Protein AF-A0A060C168-F1 (afdb_monomer_lite)

Foldseek 3Di:
DFPDDPDPDDDPDFDQDPVRDGDFDWDWDDKDKFFWDDDPPPDDDDGDPDSNQKMKMWTWIDRPVQQKIKTWIWIDGPPDPDIDIDIDIDHRDDDD

Radius of gyration: 15.67 Å; chains: 1; bounding box: 31×39×42 Å

Secondary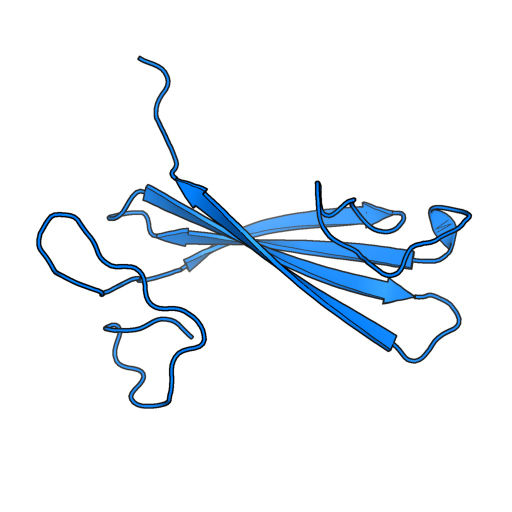 structure (DSSP, 8-state):
-BSSSS--SPPSB----TTS------EEEEEEEEES----TTS-----SSGGGEEEEEEEEEETTTTEEEEEEEEEETTSS-EEEEEEEEE-PPP-

Organism: NCBI:txid165192

pLDDT: mean 94.66, std 9.01, range [40.75, 98.88]

InterPro domains:
  IPR031704 Glycosyl hydrolase family 36, N-terminal [PF16875] (2-90)
  IPR038417 Alpha-galactosidase, N-terminal domain superfamily [G3DSA:2.70.98.60] (1-95)

Sequence (96 aa):
SSNGVGDYRVPAMIIRHQDGSCADAFCFKNYKIEDGKPKLEGLPQAFVEDSSEAQTLTVILEDKINKIEVDLLYTIYRNRAVIARSVQVKTITRAV

Structure (mmCIF, N/CA/C/O backbone):
data_AF-A0A060C168-F1
#
_entry.id   AF-A0A060C168-F1
#
loop_
_atom_site.group_PDB
_atom_site.id
_atom_site.type_symbol
_atom_site.label_atom_id
_atom_site.label_alt_id
_atom_site.label_comp_id
_atom_site.label_asym_id
_atom_site.label_entity_id
_atom_site.label_seq_id
_atom_site.pdbx_PDB_ins_code
_atom_site.Cartn_x
_atom_site.Cartn_y
_atom_site.Cartn_z
_atom_site.occupancy
_atom_site.B_iso_or_equiv
_atom_site.auth_seq_id
_atom_site.auth_comp_id
_atom_site.auth_asym_id
_atom_site.auth_atom_id
_atom_site.pdbx_PDB_model_num
ATOM 1 N N . SER A 1 1 ? 4.297 -7.643 -5.385 1.00 92.38 1 SER A N 1
ATOM 2 C CA . SER A 1 1 ? 5.333 -7.729 -6.428 1.00 92.38 1 SER A CA 1
ATOM 3 C C . SER A 1 1 ? 4.912 -6.868 -7.604 1.00 92.38 1 SER A C 1
ATOM 5 O O . SER A 1 1 ? 3.714 -6.684 -7.811 1.00 92.38 1 SER A O 1
ATOM 7 N N . SER A 1 2 ? 5.883 -6.338 -8.335 1.00 93.62 2 SER A N 1
ATOM 8 C CA . SER A 1 2 ? 5.720 -5.639 -9.614 1.00 93.62 2 SER A CA 1
ATOM 9 C C . SER A 1 2 ? 6.350 -6.462 -10.739 1.00 93.62 2 SER A C 1
ATOM 11 O O . SER A 1 2 ? 7.057 -7.439 -10.480 1.00 93.62 2 SER A O 1
ATOM 13 N N . ASN A 1 3 ? 6.059 -6.098 -11.985 1.00 93.12 3 ASN A N 1
ATOM 14 C CA .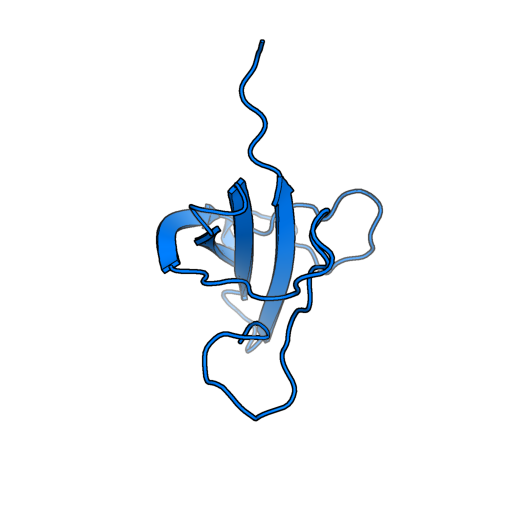 ASN A 1 3 ? 6.583 -6.780 -13.162 1.00 93.12 3 ASN A CA 1
ATOM 15 C C . ASN A 1 3 ? 8.014 -6.329 -13.523 1.00 93.12 3 ASN A C 1
ATOM 17 O O . ASN A 1 3 ? 8.434 -5.223 -13.190 1.00 93.12 3 ASN A O 1
ATOM 21 N N . GLY A 1 4 ? 8.757 -7.187 -14.232 1.00 88.75 4 GLY A N 1
ATOM 22 C CA . GLY A 1 4 ? 10.012 -6.804 -14.895 1.00 88.75 4 GLY A CA 1
ATOM 23 C C . GLY A 1 4 ? 11.253 -6.668 -14.003 1.00 88.75 4 GLY A C 1
ATOM 24 O O . GLY A 1 4 ? 12.257 -6.143 -14.468 1.00 88.75 4 GLY A O 1
ATOM 25 N N . VAL A 1 5 ? 11.215 -7.151 -12.753 1.00 88.38 5 VAL A N 1
ATOM 26 C CA . VAL A 1 5 ? 12.316 -7.000 -11.770 1.00 88.38 5 VAL A CA 1
ATOM 27 C C . VAL A 1 5 ? 12.849 -8.320 -11.196 1.00 88.38 5 VAL A C 1
ATOM 29 O O . VAL A 1 5 ? 13.394 -8.360 -10.097 1.00 88.38 5 VAL A O 1
ATOM 32 N N . GLY A 1 6 ? 12.696 -9.422 -11.936 1.00 92.12 6 GLY A N 1
ATOM 33 C CA . GLY A 1 6 ? 13.257 -10.732 -11.566 1.00 92.12 6 GLY A CA 1
ATOM 34 C C . GLY A 1 6 ? 12.349 -11.626 -10.711 1.00 92.12 6 GLY A C 1
ATOM 35 O O . GLY A 1 6 ? 12.753 -12.730 -10.356 1.00 92.12 6 GLY A O 1
ATOM 36 N N . ASP A 1 7 ? 11.118 -11.197 -10.416 1.00 94.50 7 ASP A N 1
ATOM 37 C CA . ASP A 1 7 ? 10.060 -12.074 -9.896 1.00 94.50 7 ASP A CA 1
ATOM 38 C C . ASP A 1 7 ? 9.242 -12.649 -11.065 1.00 94.50 7 ASP A C 1
ATOM 40 O O . ASP A 1 7 ? 8.624 -11.898 -11.816 1.00 94.50 7 ASP A O 1
ATOM 44 N N . TYR A 1 8 ? 9.246 -13.977 -11.225 1.00 94.12 8 TYR A N 1
ATOM 45 C CA . TYR A 1 8 ? 8.583 -14.686 -12.334 1.00 94.12 8 TYR A CA 1
ATOM 46 C C . TYR A 1 8 ? 7.146 -15.142 -12.021 1.00 94.12 8 TYR A C 1
ATOM 48 O O . TYR A 1 8 ? 6.511 -15.807 -12.840 1.00 94.12 8 TYR A O 1
ATOM 56 N N . ARG A 1 9 ? 6.619 -14.832 -10.830 1.00 95.81 9 ARG A N 1
ATOM 57 C CA . ARG A 1 9 ? 5.220 -15.125 -10.466 1.00 95.81 9 ARG A CA 1
ATOM 58 C C . ARG A 1 9 ? 4.272 -14.080 -11.064 1.00 95.81 9 ARG A C 1
ATOM 60 O O . ARG A 1 9 ? 4.706 -13.050 -11.567 1.00 95.81 9 ARG A O 1
ATOM 67 N N . VAL A 1 10 ? 2.960 -14.313 -10.957 1.00 96.31 10 VAL A N 1
ATOM 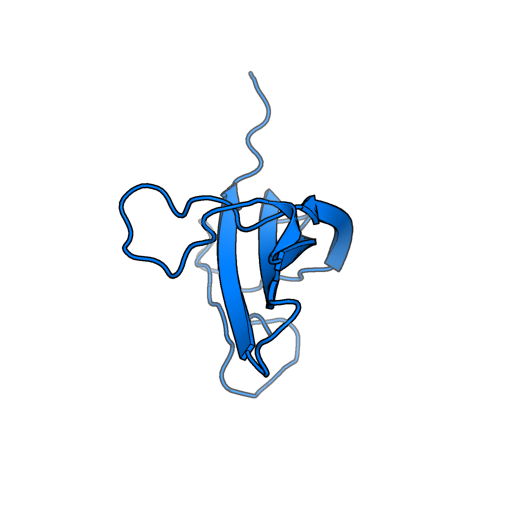68 C CA . VAL A 1 10 ? 1.945 -13.318 -11.347 1.00 96.31 10 VAL A CA 1
ATOM 69 C C . VAL A 1 10 ? 2.130 -12.043 -10.503 1.00 96.31 10 VAL A C 1
ATOM 71 O O . VAL A 1 10 ? 2.049 -12.123 -9.271 1.00 96.31 10 VAL A O 1
ATOM 74 N N . PRO A 1 11 ? 2.399 -10.876 -11.118 1.00 96.19 11 PRO A N 1
ATOM 75 C CA . PRO A 1 11 ? 2.641 -9.647 -10.376 1.00 96.19 11 PRO A CA 1
ATOM 76 C C . PRO A 1 11 ? 1.330 -9.068 -9.834 1.00 96.19 11 PRO A C 1
ATOM 78 O O . PRO A 1 11 ? 0.268 -9.214 -10.435 1.00 96.19 11 PRO A O 1
ATOM 81 N N . ALA A 1 12 ? 1.409 -8.354 -8.710 1.00 95.94 12 ALA A N 1
ATOM 82 C CA . ALA A 1 12 ? 0.258 -7.635 -8.160 1.00 95.94 12 ALA A CA 1
ATOM 83 C C . ALA A 1 12 ? -0.045 -6.333 -8.924 1.00 95.94 12 ALA A C 1
ATOM 85 O O . ALA A 1 12 ? -1.138 -5.790 -8.802 1.00 95.94 12 ALA A O 1
ATOM 86 N N . MET A 1 13 ? 0.931 -5.815 -9.675 1.00 95.06 13 MET A N 1
ATOM 87 C CA . MET A 1 13 ? 0.838 -4.560 -10.416 1.00 95.06 13 MET A CA 1
ATOM 88 C C . MET A 1 13 ? 1.721 -4.600 -11.663 1.00 95.06 13 MET A C 1
ATOM 90 O O . MET A 1 13 ? 2.839 -5.120 -11.623 1.00 95.06 13 MET A O 1
ATOM 94 N N . ILE A 1 14 ? 1.208 -4.029 -12.751 1.00 96.19 14 ILE A N 1
ATOM 95 C CA . ILE A 1 14 ? 1.907 -3.843 -14.023 1.00 96.19 14 ILE A CA 1
ATOM 96 C C . ILE A 1 14 ? 1.631 -2.411 -14.475 1.00 96.19 14 ILE A C 1
ATOM 98 O O . ILE A 1 14 ? 0.469 -2.058 -14.682 1.00 96.19 14 ILE A O 1
ATOM 102 N N . ILE A 1 15 ? 2.673 -1.599 -14.629 1.00 95.19 15 ILE A N 1
ATOM 103 C CA . ILE A 1 15 ? 2.570 -0.246 -15.179 1.00 95.19 15 ILE A CA 1
ATOM 104 C C . ILE A 1 15 ? 3.250 -0.249 -16.544 1.00 95.19 15 ILE A C 1
ATOM 106 O O . ILE A 1 15 ? 4.279 -0.893 -16.724 1.00 95.19 15 ILE A O 1
ATOM 110 N N . ARG A 1 16 ? 2.647 0.414 -17.534 1.00 95.31 16 ARG A N 1
ATOM 111 C CA . ARG A 1 16 ? 3.245 0.584 -18.862 1.00 95.31 16 ARG A CA 1
ATOM 112 C C . ARG A 1 16 ? 3.799 1.994 -18.987 1.00 95.31 16 ARG A C 1
ATOM 114 O O . ARG A 1 16 ? 3.039 2.956 -18.901 1.00 95.31 16 ARG A O 1
ATOM 121 N N . HIS A 1 17 ? 5.098 2.085 -19.239 1.00 93.00 17 HIS A N 1
ATOM 122 C CA . HIS A 1 17 ? 5.815 3.344 -19.416 1.00 93.00 17 HIS A CA 1
ATOM 123 C C . HIS A 1 17 ? 5.758 3.826 -20.866 1.00 93.00 17 HIS A C 1
ATOM 125 O O . HIS A 1 17 ? 5.364 3.090 -21.775 1.00 93.00 17 HIS A O 1
ATOM 131 N N . GLN A 1 18 ? 6.152 5.082 -21.090 1.00 92.00 18 GLN A N 1
ATOM 132 C CA . GLN A 1 18 ? 6.131 5.704 -22.421 1.00 92.00 18 GLN A CA 1
ATOM 133 C C . GLN A 1 18 ? 7.061 5.012 -23.425 1.00 92.00 18 GLN A C 1
ATOM 135 O O . GLN A 1 18 ? 6.746 4.959 -24.610 1.00 92.00 18 GLN A O 1
ATOM 140 N N . ASP A 1 19 ? 8.175 4.448 -22.958 1.00 92.69 19 ASP A N 1
ATOM 141 C CA . ASP A 1 19 ? 9.112 3.670 -23.776 1.00 92.69 19 ASP A CA 1
ATOM 142 C C . ASP A 1 19 ? 8.613 2.242 -24.083 1.00 92.69 19 ASP A C 1
ATOM 144 O O . ASP A 1 19 ? 9.302 1.456 -24.731 1.00 92.69 19 ASP A O 1
ATOM 148 N N . GLY A 1 20 ? 7.405 1.895 -23.624 1.00 94.50 20 GLY A N 1
ATOM 149 C CA . GLY A 1 20 ? 6.782 0.588 -23.799 1.00 94.50 20 GLY A CA 1
ATOM 150 C C . GLY A 1 20 ? 7.207 -0.459 -22.770 1.00 94.50 20 GLY A C 1
ATOM 151 O O . GLY A 1 20 ? 6.592 -1.532 -22.732 1.00 94.50 20 GLY A O 1
ATOM 152 N N . SER A 1 21 ? 8.196 -0.161 -21.922 1.00 94.00 21 SER A N 1
ATOM 153 C CA . SER A 1 21 ? 8.631 -1.050 -20.849 1.00 94.00 21 SER A CA 1
ATOM 154 C C . SER A 1 21 ? 7.569 -1.166 -19.748 1.00 94.00 21 SER A C 1
ATOM 156 O O . SER A 1 21 ? 6.627 -0.372 -19.651 1.00 94.00 21 SER A O 1
ATOM 158 N N . CYS A 1 22 ? 7.685 -2.215 -18.932 1.00 95.12 22 CYS A N 1
ATOM 159 C CA . CYS A 1 22 ? 6.803 -2.459 -17.786 1.00 95.12 22 CYS A CA 1
ATOM 160 C C . CYS A 1 22 ? 7.593 -2.917 -16.555 1.00 95.12 22 CYS A C 1
ATOM 162 O O . CYS A 1 22 ? 7.141 -3.801 -15.822 1.00 95.12 22 CYS A O 1
ATOM 164 N N . ALA A 1 23 ? 8.823 -2.418 -16.421 1.00 94.50 23 ALA A N 1
ATOM 165 C CA . ALA A 1 23 ? 9.692 -2.717 -15.297 1.00 94.50 23 ALA A CA 1
ATOM 166 C C . ALA A 1 23 ? 9.510 -1.638 -14.230 1.00 94.50 23 ALA A C 1
ATOM 168 O O . ALA A 1 23 ? 9.784 -0.468 -14.494 1.00 94.50 23 ALA A O 1
ATOM 169 N N . ASP A 1 24 ? 9.069 -2.047 -13.040 1.00 92.75 24 ASP A N 1
ATOM 170 C CA . ASP A 1 24 ? 8.922 -1.151 -11.893 1.00 92.75 24 ASP A CA 1
ATOM 171 C C . ASP A 1 24 ? 9.669 -1.707 -10.682 1.00 92.75 24 ASP A C 1
ATOM 173 O O . ASP A 1 24 ? 9.305 -2.753 -10.134 1.00 92.75 24 ASP A O 1
ATOM 177 N N . ALA A 1 25 ? 10.706 -1.002 -10.239 1.00 93.88 25 ALA A N 1
ATOM 178 C CA . ALA A 1 25 ? 11.553 -1.406 -9.119 1.00 93.88 25 ALA A CA 1
ATOM 179 C C . ALA A 1 25 ? 11.211 -0.595 -7.866 1.00 93.88 25 ALA A C 1
ATOM 181 O O . ALA A 1 25 ? 11.922 0.333 -7.481 1.00 93.88 25 ALA A O 1
ATOM 182 N N . PHE A 1 26 ? 10.099 -0.959 -7.225 1.00 96.38 26 PHE A N 1
ATOM 183 C CA . PHE A 1 26 ? 9.642 -0.298 -6.008 1.00 96.38 26 PHE A CA 1
ATOM 184 C C . PHE A 1 26 ? 10.536 -0.623 -4.810 1.00 96.38 26 PHE A C 1
ATOM 186 O O . PHE A 1 26 ? 10.622 -1.770 -4.367 1.00 96.38 26 PHE A O 1
ATOM 193 N N . CYS A 1 27 ? 11.128 0.418 -4.233 1.00 96.75 27 CYS A N 1
ATOM 194 C CA . CYS A 1 27 ? 11.873 0.350 -2.983 1.00 96.75 27 CYS A CA 1
ATOM 195 C C . CYS A 1 27 ? 11.104 1.061 -1.870 1.00 96.75 27 CYS A C 1
ATOM 197 O O . CYS A 1 27 ? 10.369 2.016 -2.117 1.00 96.75 27 CYS A O 1
ATOM 199 N N . PHE A 1 28 ? 11.292 0.619 -0.626 1.00 98.25 28 PHE A N 1
ATOM 200 C CA . PHE A 1 28 ? 10.748 1.325 0.531 1.00 98.25 28 PHE A CA 1
ATOM 201 C C . PHE A 1 28 ? 11.264 2.767 0.580 1.00 98.25 28 PHE A C 1
ATOM 203 O O . PHE A 1 28 ? 12.470 3.004 0.477 1.00 98.25 28 PHE A O 1
ATOM 210 N N . LYS A 1 29 ? 10.342 3.715 0.760 1.00 98.25 29 LYS A N 1
ATOM 211 C CA . LYS A 1 29 ? 10.637 5.140 0.916 1.00 98.25 29 LYS A CA 1
ATOM 212 C C . LYS A 1 29 ? 10.351 5.619 2.333 1.00 98.25 29 LYS A C 1
ATOM 214 O O . LYS A 1 29 ? 11.218 6.239 2.940 1.00 98.25 29 LYS A O 1
ATOM 219 N N . ASN A 1 30 ? 9.144 5.373 2.844 1.00 98.50 30 ASN A N 1
ATOM 220 C CA . ASN A 1 30 ? 8.729 5.821 4.174 1.00 98.50 30 ASN A CA 1
ATOM 221 C C . ASN A 1 30 ? 7.492 5.046 4.671 1.00 98.50 30 ASN A C 1
ATOM 223 O O . ASN A 1 30 ? 6.944 4.202 3.962 1.00 98.50 30 ASN A O 1
ATOM 227 N N . TYR A 1 31 ? 7.023 5.355 5.877 1.00 98.81 31 TYR A N 1
ATOM 228 C CA . TYR A 1 31 ? 5.724 4.933 6.383 1.00 98.81 31 TYR A CA 1
ATOM 229 C C . TYR A 1 31 ? 5.068 6.026 7.234 1.00 98.81 31 TYR A C 1
ATOM 231 O O . TYR A 1 31 ? 5.728 6.954 7.700 1.00 98.81 31 TYR A O 1
ATOM 239 N N . LYS A 1 32 ? 3.763 5.889 7.466 1.00 98.56 32 LYS A N 1
ATOM 240 C CA . LYS A 1 32 ? 3.031 6.643 8.489 1.00 98.56 32 LYS A CA 1
ATOM 241 C C . LYS A 1 32 ? 1.954 5.780 9.132 1.00 98.56 32 LYS A C 1
ATOM 243 O O . LYS A 1 32 ? 1.445 4.856 8.499 1.00 98.56 32 LYS A O 1
ATOM 248 N N . ILE A 1 33 ? 1.618 6.092 10.379 1.00 98.75 33 ILE A N 1
ATOM 249 C CA . ILE A 1 33 ? 0.519 5.470 11.118 1.00 98.75 33 ILE A CA 1
ATOM 250 C C . ILE A 1 33 ? -0.451 6.578 11.501 1.00 98.75 33 ILE A C 1
ATOM 252 O O . ILE A 1 33 ? -0.037 7.599 12.045 1.00 98.75 33 ILE A O 1
ATOM 256 N N . GLU A 1 34 ? -1.723 6.376 11.190 1.00 98.50 34 GLU A N 1
ATOM 257 C CA . GLU A 1 34 ? -2.802 7.322 11.465 1.00 98.50 34 GLU A CA 1
ATOM 258 C C . GLU A 1 34 ? -3.951 6.584 12.157 1.00 98.50 34 GLU A C 1
ATOM 260 O O . GLU A 1 34 ? -4.213 5.413 11.859 1.00 98.50 34 GLU A O 1
ATOM 265 N N . ASP A 1 35 ? -4.638 7.261 13.075 1.00 98.62 35 ASP A N 1
ATOM 266 C CA . ASP A 1 35 ? -5.838 6.715 13.704 1.00 98.62 35 ASP A CA 1
ATOM 267 C C . ASP A 1 35 ? -6.996 6.644 12.700 1.00 98.62 35 ASP A C 1
ATOM 269 O O . ASP A 1 35 ? -7.140 7.464 11.788 1.00 98.62 35 ASP A O 1
ATOM 273 N N . GLY A 1 36 ? -7.842 5.637 12.873 1.00 98.38 36 GLY A N 1
ATOM 274 C CA . GLY A 1 36 ? -8.995 5.366 12.035 1.00 98.38 36 GLY A CA 1
ATOM 275 C C . GLY A 1 36 ? -8.637 4.752 10.683 1.00 98.38 36 GLY A C 1
ATOM 276 O O . GLY A 1 36 ? -7.665 4.003 10.520 1.00 98.38 36 GLY A O 1
ATOM 277 N N . LYS A 1 37 ? -9.492 5.037 9.698 1.00 98.12 37 LYS A N 1
ATOM 278 C CA . LYS A 1 37 ? -9.393 4.528 8.330 1.00 98.12 37 LYS A CA 1
ATOM 279 C C . LYS A 1 37 ? -9.572 5.666 7.317 1.00 98.12 37 LYS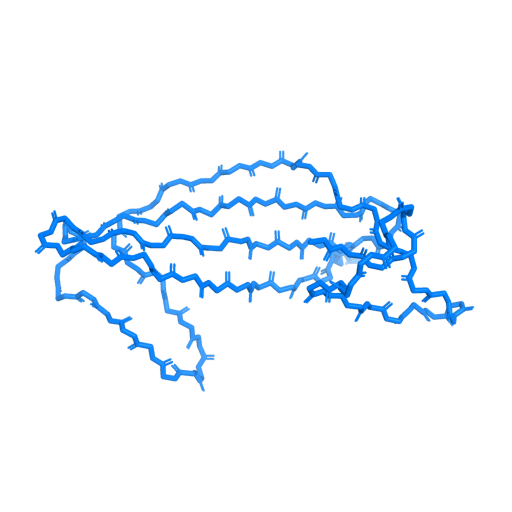 A C 1
ATOM 281 O O . LYS A 1 37 ? -10.659 6.245 7.274 1.00 98.12 37 LYS A O 1
ATOM 286 N N . PRO A 1 38 ? -8.565 5.960 6.473 1.00 97.25 38 PRO A N 1
ATOM 287 C CA . PRO A 1 38 ? -8.684 6.967 5.421 1.00 97.25 38 PRO A CA 1
ATOM 288 C C . PRO A 1 38 ? -9.841 6.682 4.455 1.00 97.25 38 PRO A C 1
ATOM 290 O O . PRO A 1 38 ? -10.199 5.523 4.226 1.00 97.25 38 PRO A O 1
ATOM 293 N N . LYS A 1 39 ? -10.413 7.741 3.870 1.00 96.50 39 LYS A N 1
ATOM 294 C CA . LYS A 1 39 ? -11.430 7.628 2.818 1.00 96.50 39 LYS A CA 1
ATOM 295 C C . LYS A 1 39 ? -10.813 7.208 1.486 1.00 96.50 39 LYS A C 1
ATOM 297 O O . LYS A 1 39 ? -9.790 7.746 1.071 1.00 96.50 39 LYS A O 1
ATOM 302 N N . LEU A 1 40 ? -11.464 6.267 0.808 1.00 96.81 40 LEU A N 1
ATOM 303 C CA . LEU A 1 40 ? -11.236 5.968 -0.602 1.00 96.81 40 LEU A CA 1
ATOM 304 C C . LEU A 1 40 ? -12.229 6.785 -1.433 1.00 96.81 40 LEU A C 1
ATOM 306 O O . LEU A 1 40 ? -13.382 6.396 -1.603 1.00 96.81 40 LEU A O 1
ATOM 310 N N . GLU A 1 41 ? -11.787 7.951 -1.901 1.00 94.69 41 GLU A N 1
ATOM 311 C CA . GLU A 1 41 ? -12.635 8.891 -2.639 1.00 94.69 41 GLU A CA 1
ATOM 312 C C . GLU A 1 41 ? -13.301 8.229 -3.856 1.00 94.69 41 GLU A C 1
ATOM 314 O O . GLU A 1 41 ? -12.641 7.604 -4.687 1.00 94.69 41 GLU A O 1
ATOM 319 N N . GLY A 1 42 ? -14.628 8.355 -3.946 1.00 97.12 42 GLY A N 1
ATOM 320 C CA . GLY A 1 42 ? -15.432 7.779 -5.030 1.00 97.12 42 GLY A CA 1
ATOM 321 C C . GLY A 1 42 ? -15.645 6.260 -4.968 1.00 97.12 42 GLY A C 1
ATOM 322 O O . GLY A 1 42 ? -16.248 5.710 -5.889 1.00 97.12 42 GLY A O 1
ATOM 323 N N . LEU A 1 43 ? -15.188 5.574 -3.912 1.00 98.00 43 LEU A N 1
ATOM 324 C CA . LEU A 1 43 ? -15.286 4.118 -3.774 1.00 98.00 43 LEU A CA 1
ATOM 325 C C . LEU A 1 43 ? -16.001 3.707 -2.474 1.00 98.00 43 LEU A C 1
ATOM 327 O O . LEU A 1 43 ? -15.838 4.355 -1.438 1.00 98.00 43 LEU A O 1
ATOM 331 N N . PRO A 1 44 ? -16.774 2.605 -2.479 1.00 98.12 44 PRO A N 1
ATOM 332 C CA . PRO A 1 44 ? -17.310 2.040 -1.248 1.00 98.12 44 PRO A CA 1
ATOM 333 C C . PRO A 1 44 ? -16.184 1.447 -0.394 1.00 98.12 44 PRO A C 1
ATOM 335 O O . PRO A 1 44 ? -15.244 0.836 -0.906 1.00 98.12 44 PRO A O 1
ATOM 338 N N . GLN A 1 45 ? -16.302 1.577 0.926 1.00 97.81 45 GLN A N 1
ATOM 339 C CA . GLN A 1 45 ? -15.340 1.009 1.865 1.00 97.81 45 GLN A CA 1
ATOM 340 C C . GLN A 1 45 ? -15.961 0.729 3.235 1.00 97.81 45 GLN A C 1
ATOM 342 O O . GLN A 1 45 ? -16.924 1.379 3.639 1.00 97.81 45 GLN A O 1
ATOM 347 N N . ALA A 1 46 ? -15.350 -0.192 3.983 1.00 96.75 46 ALA A N 1
ATOM 348 C CA . ALA A 1 46 ? -15.555 -0.259 5.425 1.00 96.75 46 ALA A CA 1
ATOM 349 C C . ALA A 1 46 ? -15.065 1.042 6.085 1.00 96.75 46 ALA A C 1
ATOM 351 O O . ALA A 1 46 ? -14.129 1.679 5.596 1.00 96.75 46 ALA A O 1
ATOM 352 N N . PHE A 1 47 ? -15.679 1.416 7.202 1.00 95.31 47 PHE A N 1
ATOM 353 C CA . PHE A 1 47 ? -15.394 2.648 7.933 1.00 95.31 47 PHE A CA 1
ATOM 354 C C . PHE A 1 47 ? -15.313 2.371 9.440 1.00 95.31 47 PHE A C 1
ATOM 356 O O . PHE A 1 47 ? -15.455 1.226 9.871 1.00 95.31 47 PHE A O 1
ATOM 363 N N . VAL A 1 48 ? -15.020 3.415 10.208 1.00 97.81 48 VAL A N 1
ATOM 364 C CA . VAL A 1 48 ? -15.106 3.459 11.672 1.00 97.81 48 VAL A CA 1
ATOM 365 C C . VAL A 1 48 ? -16.039 4.603 12.054 1.00 97.81 48 VAL A C 1
ATOM 367 O O . VAL A 1 48 ? -16.135 5.568 11.289 1.00 97.81 48 VAL A O 1
ATOM 370 N N . GLU A 1 49 ? -16.729 4.499 13.187 1.00 97.75 49 GLU A N 1
ATOM 371 C CA . GLU A 1 49 ? -17.526 5.617 13.712 1.00 97.75 49 GLU A CA 1
ATOM 372 C C . GLU A 1 49 ? -16.630 6.587 14.493 1.00 97.75 49 GLU A C 1
ATOM 374 O O . GLU A 1 49 ? -16.718 7.799 14.295 1.00 97.75 49 GLU A O 1
ATOM 379 N N . ASP A 1 50 ? -15.698 6.050 15.286 1.00 98.19 50 ASP A N 1
ATOM 380 C CA . ASP A 1 50 ? -14.648 6.788 15.991 1.00 98.19 50 ASP A CA 1
ATOM 381 C C . ASP A 1 50 ? -13.236 6.394 15.509 1.00 98.19 50 ASP A C 1
ATOM 383 O O . ASP A 1 50 ? -12.941 5.224 15.245 1.00 98.19 50 ASP A O 1
ATOM 387 N N . SER A 1 51 ? -12.313 7.359 15.411 1.00 98.00 51 SER A N 1
ATOM 388 C CA . SER A 1 51 ? -10.950 7.094 14.923 1.00 98.00 51 SER A CA 1
ATOM 389 C C . SER A 1 51 ? -10.166 6.120 15.808 1.00 98.00 51 SER A C 1
ATOM 391 O O . SER A 1 51 ? -9.276 5.438 15.315 1.00 98.00 51 SER A O 1
ATOM 393 N N . SER A 1 52 ? -10.496 5.988 17.092 1.00 98.06 52 SER A N 1
ATOM 394 C CA . SER A 1 52 ? -9.833 5.056 18.013 1.00 98.06 52 SER A CA 1
ATOM 395 C C . SER A 1 52 ? -10.175 3.577 17.773 1.00 98.06 52 SER A C 1
ATOM 397 O O . SER A 1 52 ? -9.509 2.689 18.330 1.00 98.06 52 SER A O 1
ATOM 399 N N . GLU A 1 53 ? -11.188 3.284 16.949 1.00 98.62 53 GLU A N 1
ATOM 400 C CA . GLU A 1 53 ? -11.622 1.921 16.619 1.00 98.62 53 GLU A CA 1
ATOM 401 C C . GLU A 1 53 ? -10.642 1.173 15.714 1.00 98.62 53 GLU A C 1
ATOM 403 O O . GLU A 1 53 ? -10.672 -0.061 15.658 1.00 98.62 53 GLU A O 1
ATOM 408 N N . ALA A 1 54 ? -9.784 1.893 14.996 1.00 98.69 54 ALA A N 1
ATOM 409 C CA . ALA A 1 54 ? -8.820 1.313 14.078 1.00 98.69 54 ALA A CA 1
ATOM 410 C C . ALA A 1 54 ? -7.550 2.156 14.004 1.00 98.69 54 ALA A C 1
ATOM 412 O O . ALA A 1 54 ? -7.531 3.315 14.399 1.00 98.69 54 ALA A O 1
ATOM 413 N N . GLN A 1 55 ? -6.494 1.576 13.451 1.00 98.75 55 GLN A N 1
ATOM 414 C CA . GLN A 1 55 ? -5.330 2.329 12.998 1.00 98.75 55 GLN A CA 1
ATOM 415 C C . GLN A 1 55 ? -4.963 1.871 11.595 1.00 98.75 55 GLN A C 1
ATOM 417 O O . GLN A 1 55 ? -5.154 0.703 11.237 1.00 98.75 55 GLN A O 1
ATOM 422 N N . THR A 1 56 ? -4.427 2.792 10.803 1.00 98.88 56 THR A N 1
ATOM 423 C CA . THR A 1 56 ? -3.977 2.519 9.444 1.00 98.88 56 THR A CA 1
ATOM 424 C C . THR A 1 56 ? -2.484 2.776 9.313 1.00 98.88 56 THR A C 1
ATOM 426 O O . THR A 1 56 ? -2.015 3.896 9.498 1.00 98.88 56 THR A O 1
ATOM 429 N N . LEU A 1 57 ? -1.742 1.736 8.937 1.00 98.88 57 LEU A N 1
ATOM 430 C CA . LEU A 1 57 ? -0.368 1.846 8.466 1.00 98.88 57 LEU A CA 1
ATOM 431 C C . LEU A 1 57 ? -0.387 2.108 6.961 1.00 98.88 57 LEU A C 1
ATOM 433 O O . LEU A 1 57 ? -0.928 1.308 6.199 1.00 98.88 57 LEU A O 1
ATOM 437 N N . THR A 1 58 ? 0.259 3.184 6.530 1.00 98.88 58 THR A N 1
ATOM 438 C CA . THR A 1 58 ? 0.566 3.424 5.119 1.00 98.88 58 THR A CA 1
ATOM 439 C C . THR A 1 58 ? 2.054 3.204 4.898 1.00 98.88 58 THR A C 1
ATOM 441 O O . THR A 1 58 ? 2.869 3.936 5.456 1.00 98.88 58 THR A O 1
ATOM 444 N N . VAL A 1 59 ? 2.414 2.201 4.096 1.00 98.88 59 VAL A N 1
ATOM 445 C CA . VAL A 1 59 ? 3.792 1.977 3.634 1.00 98.88 59 VAL A CA 1
ATOM 446 C C . VAL A 1 59 ? 3.943 2.603 2.259 1.00 98.88 59 VAL A C 1
ATOM 448 O O . VAL A 1 59 ? 3.185 2.273 1.351 1.00 98.88 59 VAL A O 1
ATOM 451 N N . ILE A 1 60 ? 4.928 3.479 2.109 1.00 98.69 60 ILE A N 1
ATOM 452 C CA . ILE A 1 60 ? 5.162 4.259 0.899 1.00 98.69 60 ILE A CA 1
ATOM 453 C C . ILE A 1 60 ? 6.353 3.644 0.169 1.00 98.69 60 ILE A C 1
ATOM 455 O O . ILE A 1 60 ? 7.463 3.578 0.712 1.00 98.69 60 ILE A O 1
ATOM 459 N N . LEU A 1 61 ? 6.118 3.178 -1.054 1.00 98.25 61 LEU A N 1
ATOM 460 C CA . LEU A 1 61 ? 7.140 2.646 -1.948 1.00 98.25 61 LEU A CA 1
ATOM 461 C C . LEU A 1 61 ? 7.361 3.598 -3.121 1.00 98.25 61 LEU A C 1
ATOM 463 O O . LEU A 1 61 ? 6.418 4.217 -3.597 1.00 98.25 61 LEU A O 1
ATOM 467 N N . GLU A 1 62 ? 8.587 3.679 -3.622 1.00 97.62 62 GLU A N 1
ATOM 468 C CA . GLU A 1 62 ? 8.942 4.542 -4.747 1.00 97.62 62 GLU A CA 1
ATOM 469 C C . GLU A 1 62 ? 9.730 3.767 -5.802 1.00 97.62 62 GLU A C 1
ATOM 471 O O . GLU A 1 62 ? 10.694 3.067 -5.482 1.00 97.62 62 GLU A O 1
ATOM 476 N N . ASP A 1 63 ? 9.343 3.945 -7.063 1.00 95.38 63 ASP A N 1
ATOM 477 C CA . ASP A 1 63 ? 10.224 3.744 -8.206 1.00 95.38 63 ASP A CA 1
ATOM 478 C C . ASP A 1 63 ? 10.852 5.097 -8.573 1.00 95.38 63 ASP A C 1
ATOM 480 O O . ASP A 1 63 ? 10.197 6.017 -9.079 1.00 95.38 63 ASP A O 1
ATOM 484 N N . LYS A 1 64 ? 12.154 5.224 -8.302 1.00 92.50 64 LYS A N 1
ATOM 485 C CA . LYS A 1 64 ? 12.901 6.470 -8.514 1.00 92.50 64 LYS A CA 1
ATOM 486 C C . LYS A 1 64 ? 13.161 6.778 -9.984 1.00 92.50 64 LYS A C 1
ATOM 488 O O . LYS A 1 64 ? 13.400 7.950 -10.290 1.00 92.50 64 LYS A O 1
ATOM 493 N N . ILE A 1 65 ? 13.180 5.771 -10.853 1.00 91.62 65 ILE A N 1
ATOM 494 C CA . ILE A 1 65 ? 13.456 5.929 -12.284 1.00 91.62 65 ILE A CA 1
ATOM 495 C C . ILE A 1 65 ? 12.186 6.437 -12.957 1.00 91.62 65 ILE A C 1
ATOM 497 O O . ILE A 1 65 ? 12.203 7.505 -13.565 1.00 91.62 65 ILE A O 1
ATOM 501 N N . ASN A 1 66 ? 11.076 5.733 -12.736 1.00 92.06 66 ASN A N 1
ATOM 502 C CA . ASN A 1 66 ? 9.793 6.019 -13.374 1.00 92.06 66 ASN A CA 1
ATOM 503 C C . ASN A 1 66 ? 8.971 7.101 -12.654 1.00 92.06 66 ASN A C 1
ATOM 505 O O . ASN A 1 66 ? 7.938 7.530 -13.161 1.00 92.06 66 ASN A O 1
ATOM 509 N N . LYS A 1 67 ? 9.439 7.583 -11.490 1.00 93.56 67 LYS A N 1
ATOM 510 C CA . LYS A 1 67 ? 8.791 8.637 -10.686 1.00 93.56 67 LYS A CA 1
ATOM 511 C C . LYS A 1 67 ? 7.375 8.256 -10.265 1.00 93.56 67 LYS A C 1
ATOM 513 O O . LYS A 1 67 ? 6.443 9.049 -10.378 1.00 93.56 67 LYS A O 1
ATOM 518 N N . ILE A 1 68 ? 7.233 7.044 -9.743 1.00 95.75 68 ILE A N 1
ATOM 519 C CA . ILE A 1 68 ? 5.956 6.507 -9.274 1.00 95.75 68 ILE A CA 1
ATOM 520 C C . ILE A 1 68 ? 6.062 6.226 -7.783 1.00 95.75 68 ILE A C 1
ATOM 522 O O . ILE A 1 68 ? 7.036 5.634 -7.322 1.00 95.75 68 ILE A O 1
ATOM 526 N N . GLU A 1 69 ? 5.041 6.633 -7.041 1.00 97.56 69 GLU A N 1
ATOM 527 C CA . GLU A 1 69 ? 4.860 6.299 -5.637 1.00 97.56 69 GLU A CA 1
ATOM 528 C C . GLU A 1 69 ? 3.638 5.396 -5.468 1.00 97.56 69 GLU A C 1
ATOM 530 O O . GLU A 1 69 ? 2.619 5.551 -6.148 1.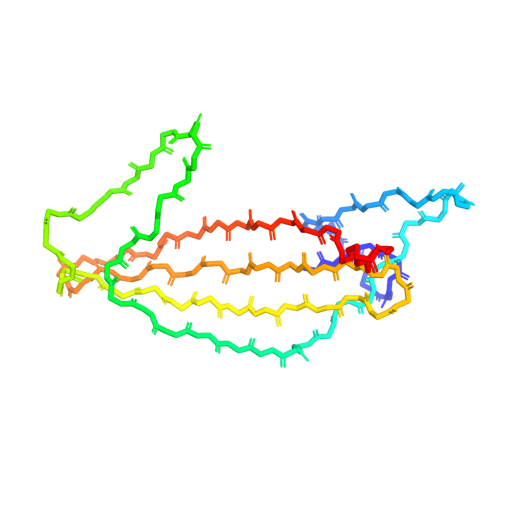00 97.56 69 GLU A O 1
ATOM 535 N N . VAL A 1 70 ? 3.757 4.431 -4.563 1.00 97.94 70 VAL A N 1
ATOM 536 C CA . VAL A 1 70 ? 2.705 3.477 -4.235 1.00 97.94 70 VAL A CA 1
ATOM 537 C C . VAL A 1 70 ? 2.520 3.469 -2.730 1.00 97.94 70 VAL A C 1
ATOM 539 O O . VAL A 1 70 ? 3.403 3.038 -1.987 1.00 97.94 70 VAL A O 1
ATOM 542 N N . ASP A 1 71 ? 1.332 3.873 -2.304 1.00 98.50 71 ASP A N 1
ATOM 543 C CA . ASP A 1 71 ? 0.909 3.792 -0.917 1.00 98.50 71 ASP A CA 1
ATOM 544 C C . ASP A 1 71 ? 0.171 2.475 -0.711 1.00 98.50 71 ASP A C 1
ATOM 546 O O . ASP A 1 71 ? -0.876 2.226 -1.313 1.00 98.50 71 ASP A O 1
ATOM 550 N N . LEU A 1 72 ? 0.711 1.626 0.155 1.00 98.75 72 LEU A N 1
ATOM 551 C CA . LEU A 1 72 ? 0.072 0.401 0.610 1.00 98.75 72 LEU A CA 1
ATOM 552 C C . LEU A 1 72 ? -0.586 0.673 1.963 1.00 98.75 72 LEU A C 1
ATOM 554 O O . LEU A 1 72 ? 0.110 0.838 2.966 1.00 98.75 72 LEU A O 1
ATOM 558 N N . LEU A 1 73 ? -1.916 0.711 1.990 1.00 98.81 73 LEU A N 1
ATOM 559 C CA . LEU A 1 73 ? -2.690 0.990 3.194 1.00 98.81 73 LEU A CA 1
ATOM 560 C C . LEU A 1 73 ? -3.102 -0.323 3.862 1.00 98.81 73 LEU A C 1
ATOM 562 O O . LEU A 1 73 ? -3.651 -1.213 3.209 1.00 98.81 73 LEU A O 1
ATOM 566 N N . TYR A 1 74 ? -2.883 -0.414 5.170 1.00 98.88 74 TYR A N 1
ATOM 567 C CA . TYR A 1 74 ? -3.249 -1.542 6.020 1.00 98.88 74 TYR A CA 1
ATOM 568 C C . TYR A 1 74 ? -4.013 -1.020 7.232 1.00 98.88 74 TYR A C 1
ATOM 570 O O . TYR A 1 74 ? -3.410 -0.459 8.143 1.00 98.88 74 TYR A O 1
ATOM 578 N N . THR A 1 75 ? -5.329 -1.207 7.256 1.00 98.88 75 THR A N 1
ATOM 579 C CA . THR A 1 75 ? -6.156 -0.863 8.418 1.00 98.88 75 THR A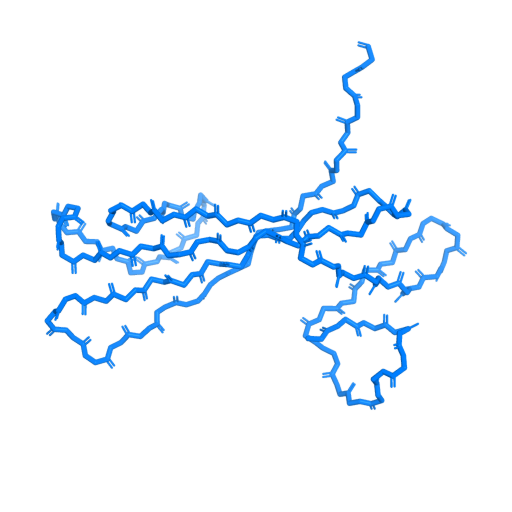 CA 1
ATOM 580 C C . THR A 1 75 ? -6.402 -2.105 9.261 1.00 98.88 75 THR A C 1
ATOM 582 O O . THR A 1 75 ? -6.909 -3.100 8.738 1.00 98.88 75 THR A O 1
ATOM 585 N N . ILE A 1 76 ? -6.113 -2.028 10.558 1.00 98.81 76 ILE A N 1
ATOM 586 C CA . ILE A 1 76 ? -6.496 -3.037 11.551 1.00 98.81 76 ILE A CA 1
ATOM 587 C C . ILE A 1 76 ? -7.520 -2.448 12.521 1.00 98.81 76 ILE A C 1
ATOM 589 O O . ILE A 1 76 ? -7.388 -1.304 12.953 1.00 98.81 76 ILE A O 1
ATOM 593 N N . TYR A 1 77 ? -8.545 -3.230 12.855 1.00 98.62 77 TYR A N 1
ATOM 594 C CA . TYR A 1 77 ? -9.630 -2.824 13.749 1.00 98.62 77 TYR A CA 1
ATOM 595 C C . TYR A 1 77 ? -9.410 -3.397 15.150 1.00 98.62 77 TYR A C 1
ATOM 597 O O . TYR A 1 77 ? -9.208 -4.599 15.302 1.00 98.62 77 TYR A O 1
ATOM 605 N N . ARG A 1 78 ? -9.511 -2.556 16.184 1.00 98.31 78 ARG A N 1
ATOM 606 C CA . ARG A 1 78 ? -9.193 -2.893 17.583 1.00 98.31 78 ARG A CA 1
ATOM 607 C C . ARG A 1 78 ? -9.902 -4.153 18.081 1.00 98.31 78 ARG A C 1
ATOM 609 O O . ARG A 1 78 ? -9.283 -5.000 18.714 1.00 98.31 78 ARG A O 1
ATOM 616 N N . ASN A 1 79 ? -11.194 -4.269 17.779 1.00 98.00 79 ASN A N 1
ATOM 617 C CA . ASN A 1 79 ? -12.072 -5.314 18.314 1.00 98.00 79 ASN A CA 1
ATOM 618 C C . ASN A 1 79 ? -12.550 -6.300 17.235 1.00 98.00 79 ASN A C 1
ATOM 620 O O . ASN A 1 79 ? -13.610 -6.909 17.377 1.00 98.00 79 ASN A O 1
ATOM 624 N N . ARG A 1 80 ? -11.829 -6.426 16.112 1.00 97.50 80 ARG A N 1
ATOM 625 C CA . ARG A 1 80 ? -12.204 -7.334 15.016 1.00 97.50 80 ARG A CA 1
ATOM 626 C C . ARG A 1 80 ? -10.963 -8.019 14.457 1.00 97.50 80 ARG A C 1
ATOM 628 O O . ARG A 1 80 ? -9.952 -7.372 14.216 1.00 97.50 80 ARG A O 1
ATOM 635 N N . ALA A 1 81 ? -11.065 -9.311 14.159 1.00 98.06 81 ALA A N 1
ATOM 636 C CA . ALA A 1 81 ? -10.008 -10.065 13.482 1.00 98.06 81 ALA A CA 1
ATOM 637 C C . ALA A 1 81 ? -9.985 -9.763 11.967 1.00 98.06 81 ALA A C 1
ATOM 639 O O . ALA A 1 81 ? -10.172 -10.653 11.141 1.00 98.06 81 ALA A O 1
ATOM 640 N N . VAL A 1 82 ? -9.832 -8.486 11.598 1.00 98.38 82 VAL A N 1
ATOM 641 C CA . VAL A 1 82 ? -9.927 -7.999 10.214 1.00 98.38 82 VAL A CA 1
ATOM 642 C C . VAL A 1 82 ? -8.766 -7.057 9.902 1.00 98.38 82 VAL A C 1
ATOM 644 O O . VAL A 1 82 ? -8.523 -6.100 10.638 1.00 98.38 82 VAL A O 1
ATOM 647 N N . ILE A 1 83 ? -8.108 -7.295 8.762 1.00 98.56 83 ILE A N 1
ATOM 648 C CA . ILE A 1 83 ? -7.171 -6.357 8.134 1.00 98.56 83 ILE A CA 1
ATOM 649 C C . ILE A 1 83 ? -7.734 -5.966 6.767 1.00 98.56 83 ILE A C 1
ATOM 651 O O . ILE A 1 83 ? -7.875 -6.814 5.885 1.00 98.56 83 ILE A O 1
ATOM 655 N N . ALA A 1 84 ? -8.030 -4.682 6.577 1.00 98.50 84 ALA A N 1
ATOM 656 C CA . ALA A 1 84 ? -8.410 -4.138 5.276 1.00 98.50 84 ALA A CA 1
ATOM 657 C C . ALA A 1 84 ? -7.171 -3.602 4.549 1.00 98.50 84 ALA A C 1
ATOM 659 O O . ALA A 1 84 ? -6.344 -2.920 5.154 1.00 98.50 84 ALA A O 1
ATOM 660 N N . ARG A 1 85 ? -7.055 -3.889 3.247 1.00 98.62 85 ARG A N 1
ATOM 661 C CA . ARG A 1 85 ? -5.922 -3.466 2.413 1.00 98.62 85 ARG A CA 1
ATOM 662 C C . ARG A 1 85 ? -6.397 -2.713 1.181 1.00 98.62 85 ARG A C 1
ATOM 664 O O . ARG A 1 85 ? -7.361 -3.128 0.546 1.00 98.62 85 ARG A O 1
ATOM 671 N N . SER A 1 86 ? -5.691 -1.649 0.825 1.00 98.44 86 SER A N 1
ATOM 672 C CA . SER A 1 86 ? -5.886 -0.923 -0.434 1.00 98.44 86 SER A CA 1
ATOM 673 C C . SER A 1 86 ? -4.563 -0.349 -0.927 1.00 98.44 86 SER A C 1
ATOM 675 O O . SER A 1 86 ? -3.571 -0.328 -0.196 1.00 98.44 86 SER A O 1
ATOM 677 N N . VAL A 1 87 ? -4.547 0.095 -2.181 1.00 98.25 87 VAL A N 1
ATOM 678 C CA . VAL A 1 87 ? -3.361 0.661 -2.826 1.00 98.25 87 VAL A CA 1
ATOM 679 C C . VAL A 1 87 ? -3.736 1.976 -3.493 1.00 98.25 87 VAL A C 1
ATOM 681 O O . VAL A 1 87 ? -4.760 2.039 -4.171 1.00 98.25 87 VAL A O 1
ATOM 684 N N . GLN A 1 88 ? -2.908 3.004 -3.322 1.00 97.38 88 GLN A N 1
ATOM 685 C CA . GLN A 1 88 ? -3.003 4.249 -4.082 1.00 97.38 88 GLN A CA 1
ATOM 686 C C . GLN A 1 88 ? -1.715 4.448 -4.882 1.00 97.38 88 GLN A C 1
ATOM 688 O O . GLN A 1 88 ? -0.629 4.492 -4.312 1.00 97.38 88 GLN A O 1
ATOM 693 N N . VAL A 1 89 ? -1.844 4.564 -6.204 1.00 96.88 89 VAL A N 1
ATOM 694 C CA . VAL A 1 89 ? -0.720 4.797 -7.122 1.00 96.88 89 VAL A CA 1
ATOM 695 C C . VAL A 1 89 ? -0.699 6.271 -7.514 1.00 96.88 89 VAL A C 1
ATOM 697 O O . VAL A 1 89 ? -1.746 6.840 -7.827 1.00 96.88 89 VAL A O 1
ATOM 700 N N . LYS A 1 90 ? 0.480 6.897 -7.478 1.00 95.38 90 LYS A N 1
ATOM 701 C CA . LYS A 1 90 ? 0.671 8.329 -7.740 1.00 95.38 90 LYS A CA 1
ATOM 702 C C . LYS A 1 90 ? 1.874 8.544 -8.648 1.00 95.38 90 LYS A C 1
ATOM 704 O O . LYS A 1 90 ? 2.940 7.983 -8.410 1.00 95.38 90 LYS A O 1
ATOM 709 N N . THR A 1 91 ? 1.737 9.424 -9.634 1.00 93.50 91 THR A N 1
ATOM 710 C CA . THR A 1 91 ? 2.892 9.942 -10.377 1.00 93.50 91 THR A CA 1
ATOM 711 C C . THR A 1 91 ? 3.496 11.115 -9.615 1.00 93.50 91 THR A C 1
ATOM 713 O O . THR A 1 91 ? 2.802 12.079 -9.283 1.00 93.50 91 THR A O 1
ATOM 716 N N . ILE A 1 92 ? 4.799 11.063 -9.358 1.00 87.00 92 ILE A N 1
ATOM 717 C CA . ILE A 1 92 ? 5.552 12.144 -8.724 1.00 87.00 92 ILE A CA 1
ATOM 718 C C . ILE A 1 92 ? 5.814 13.210 -9.791 1.00 87.00 92 ILE A C 1
ATOM 720 O O . ILE A 1 92 ? 6.795 13.156 -10.531 1.00 87.00 92 ILE A O 1
ATOM 724 N N . THR A 1 93 ? 4.919 14.190 -9.884 1.00 73.12 93 THR A N 1
ATOM 725 C CA . THR A 1 93 ? 5.100 15.337 -10.784 1.00 73.12 93 THR A CA 1
ATOM 726 C C . THR A 1 93 ? 5.898 16.410 -10.044 1.00 73.12 93 THR A C 1
ATOM 728 O O . THR A 1 93 ? 5.523 16.800 -8.938 1.00 73.12 93 THR A O 1
ATOM 731 N N . ARG A 1 94 ? 7.005 16.901 -10.615 1.00 55.59 94 ARG A N 1
ATOM 732 C CA . ARG A 1 94 ? 7.616 18.146 -10.123 1.00 55.59 94 ARG A CA 1
ATOM 733 C C . ARG A 1 94 ? 6.692 19.297 -10.513 1.00 55.59 94 ARG A C 1
ATOM 735 O O . ARG A 1 94 ? 6.323 19.391 -11.680 1.00 55.59 94 ARG A O 1
ATOM 742 N N . ALA A 1 95 ? 6.327 20.146 -9.553 1.00 50.00 95 ALA A N 1
ATOM 743 C CA . ALA A 1 95 ? 5.756 21.448 -9.873 1.00 50.00 95 ALA A CA 1
ATOM 744 C C . ALA A 1 95 ? 6.750 22.181 -10.791 1.00 50.00 95 ALA A C 1
ATOM 746 O O . ALA A 1 95 ? 7.943 22.233 -10.474 1.00 50.00 95 ALA A O 1
ATOM 747 N N . VAL A 1 96 ? 6.260 22.623 -11.950 1.00 40.75 96 VAL A N 1
ATOM 748 C CA . VAL A 1 96 ? 6.989 23.488 -12.887 1.00 40.75 96 VAL A CA 1
ATOM 749 C C . VAL A 1 96 ? 6.959 24.909 -12.349 1.00 40.75 96 VAL A C 1
ATOM 751 O O . VAL A 1 96 ? 5.875 25.309 -11.866 1.00 40.75 96 VAL A O 1
#